Protein 9J1O (pdb70)

Secondary structure (DSSP, 8-state):
-PPP---HHHHHHHHHHHT-STTTEEEEEGGGTEEEE-TTTHHHHHHHHHHHHT-SS---HHHHHHHHHTHHHH-SEEE-SSTTEEEE-GGGS--

Foldseek 3Di:
DDDDADDLLRLVVVCAVVVHPVVAKYAPPVQQQKMFGDPVCPQVVQQVVCVSRVHPDGGGVVVVVVSVPVCVVVQQKDADPDHRMIGGDCVVDDD

Structure (mmCIF, N/CA/C/O backbone):
data_9J1O
#
_entry.id   9J1O
#
_cell.length_a   33.200
_cell.length_b   54.870
_cell.length_c   100.790
_cell.angle_alpha   90.00
_cell.angle_beta   90.00
_cell.angle_gamma   90.00
#
_symmetry.space_group_name_H-M   'P 21 21 21'
#
loop_
_entity.id
_entity.type
_entity.pdbx_description
1 polymer "DNA (5'-D(*(3D1)P*TP*GP*AP*AP*AP*AP*GP*GP*GP*AP*AP*TP*TP*GP*G)-3')"
2 polymer "DNA (5'-D(*(THM)P*CP*CP*AP*AP*TP*TP*CP*CP*CP*TP*TP*TP*TP*CP*A)-3')"
3 polymer 'Transcription factor Spi-B'
4 non-polymer (2R,3S,5R)-5-(6-amino-9H-purin-9-yl)-tetrahydro-2-(hydroxymethyl)furan-3-ol
5 non-polymer THYMIDINE
6 non-polymer 'TETRAETHYLENE GLYCOL'
7 water water
#
loop_
_atom_site.group_PDB
_atom_site.id
_atom_site.type_symbol
_atom_site.label_atom_id
_atom_site.label_alt_id
_atom_site.label_comp_id
_atom_site.label_asym_id
_atom_site.label_entity_id
_atom_site.label_seq_id
_atom_site.pdbx_PDB_ins_code
_atom_site.Cartn_x
_atom_site.Cartn_y
_atom_site.Cartn_z
_atom_site.occupancy
_atom_site.B_iso_or_equiv
_atom_site.auth_seq_id
_atom_site.auth_comp_id
_atom_site.auth_asym_id
_atom_site.auth_atom_id
_atom_site.pdbx_PDB_model_num
ATOM 616 N N . GLY C 3 8 ? 6.625 1.086 -15.164 1.00 60.92 169 GLY C N 1
ATOM 617 C CA . GLY C 3 8 ? 7.309 0.312 -14.140 1.00 61.99 169 GLY C CA 1
ATOM 618 C C . GLY C 3 8 ? 6.726 0.447 -12.741 1.00 57.10 169 GLY C C 1
ATOM 619 O O . GLY C 3 8 ? 7.173 1.281 -11.956 1.00 47.88 169 GLY C O 1
ATOM 620 N N . ALA C 3 9 ? 5.722 -0.371 -12.428 1.00 49.86 170 ALA C N 1
ATOM 621 C CA . ALA C 3 9 ? 5.041 -0.310 -11.147 1.00 44.52 170 ALA C CA 1
ATOM 622 C C . ALA C 3 9 ? 5.656 -1.320 -10.185 1.00 59.54 170 ALA C C 1
ATOM 623 O O . ALA C 3 9 ? 5.759 -2.509 -10.514 1.00 53.87 170 ALA C O 1
ATOM 625 N N . ARG C 3 10 ? 6.056 -0.840 -8.999 1.00 55.08 171 ARG C N 1
ATOM 626 C CA . ARG C 3 10 ? 6.693 -1.684 -7.991 1.00 50.81 171 ARG C CA 1
ATOM 627 C C . ARG C 3 10 ? 5.668 -2.510 -7.231 1.00 40.43 171 ARG C C 1
ATOM 628 O O . ARG C 3 10 ? 4.597 -2.016 -6.859 1.00 42.94 171 ARG C O 1
ATOM 636 N N . LYS C 3 11 ? 6.026 -3.756 -6.945 1.00 37.39 172 LYS C N 1
ATOM 637 C CA . LYS C 3 11 ? 5.163 -4.634 -6.162 1.00 42.95 172 LYS C CA 1
ATOM 638 C C . LYS C 3 11 ? 5.403 -4.435 -4.669 1.00 52.13 172 LYS C C 1
ATOM 639 O O . LYS C 3 11 ? 6.529 -4.176 -4.235 1.00 42.47 172 LYS C O 1
ATOM 645 N N . LYS C 3 12 ? 4.329 -4.544 -3.892 1.00 41.51 173 LYS C N 1
ATOM 646 C CA . LYS C 3 12 ? 4.389 -4.481 -2.445 1.00 40.70 173 LYS C CA 1
ATOM 647 C C . LYS C 3 12 ? 3.613 -5.665 -1.893 1.00 51.41 173 LYS C C 1
ATOM 648 O O . LYS C 3 12 ? 2.743 -6.234 -2.566 1.00 42.07 173 LYS C O 1
ATOM 654 N N . LEU C 3 13 ? 3.953 -6.042 -0.662 1.00 39.11 174 LEU C N 1
ATOM 655 C CA . LEU C 3 13 ? 3.301 -7.182 -0.035 1.00 38.02 174 LEU C CA 1
ATOM 656 C C . LEU C 3 13 ? 1.866 -6.860 0.363 1.00 39.60 174 LEU C C 1
ATOM 657 O O . LEU C 3 13 ? 1.519 -5.723 0.703 1.00 38.19 174 LEU C O 1
ATOM 662 N N . ARG C 3 14 ? 1.032 -7.885 0.310 1.00 30.50 175 ARG C N 1
ATOM 663 C CA . ARG C 3 14 ? -0.311 -7.796 0.835 1.00 38.09 175 ARG C CA 1
ATOM 664 C C . ARG C 3 14 ? -0.260 -8.184 2.305 1.00 42.23 175 ARG C C 1
ATOM 665 O O . ARG C 3 14 ? 0.689 -8.824 2.765 1.00 32.06 175 ARG C O 1
ATOM 673 N N . LEU C 3 15 ? -1.276 -7.766 3.059 1.00 42.80 176 LEU C N 1
ATOM 674 C CA . LEU C 3 15 ? -1.230 -8.010 4.495 1.00 38.00 176 LEU C CA 1
ATOM 675 C C . LEU C 3 15 ? -1.162 -9.503 4.792 1.00 39.39 176 LEU C C 1
ATOM 676 O O . LEU C 3 15 ? -0.299 -9.952 5.555 1.00 41.72 176 LEU C O 1
ATOM 681 N N . TYR C 3 16 ? -1.999 -10.303 4.126 1.00 35.49 177 TYR C N 1
ATOM 682 C CA . TYR C 3 16 ? -2.017 -11.734 4.423 1.00 35.84 177 TYR C CA 1
ATOM 683 C C . TYR C 3 16 ? -0.674 -12.393 4.129 1.00 37.03 177 TYR C C 1
ATOM 684 O O . TYR C 3 16 ? -0.312 -13.374 4.792 1.00 32.32 177 TYR C O 1
ATOM 693 N N . GLN C 3 17 ? 0.062 -11.891 3.127 1.00 32.15 178 GLN C N 1
ATOM 694 C CA . GLN C 3 17 ? 1.386 -12.426 2.807 1.00 34.87 178 GLN C CA 1
ATOM 695 C C . GLN C 3 17 ? 2.395 -12.055 3.879 1.00 38.65 178 GLN C C 1
ATOM 696 O O . GLN C 3 17 ? 3.191 -12.894 4.323 1.00 37.26 178 GLN C O 1
ATOM 702 N N . PHE C 3 18 ? 2.397 -10.784 4.275 1.00 36.87 179 PHE C N 1
ATOM 703 C CA . PHE C 3 18 ? 3.256 -10.330 5.357 1.00 34.87 179 PHE C CA 1
ATOM 704 C C . PHE C 3 18 ? 3.098 -11.204 6.590 1.00 33.81 179 PHE C C 1
ATOM 705 O O . PHE C 3 18 ? 4.077 -11.740 7.114 1.00 34.63 179 PHE C O 1
ATOM 713 N N . LEU C 3 19 ? 1.857 -11.394 7.033 1.00 41.92 180 LEU C N 1
ATOM 714 C CA . LEU C 3 19 ? 1.591 -12.197 8.220 1.00 41.75 180 LEU C CA 1
ATOM 715 C C . LEU C 3 19 ? 1.981 -13.652 8.006 1.00 40.55 180 LEU C C 1
ATOM 716 O O . LEU C 3 19 ? 2.592 -14.273 8.882 1.00 40.26 180 LEU C O 1
ATOM 721 N N . LEU C 3 20 ? 1.613 -14.222 6.858 1.00 37.14 181 LEU C N 1
ATOM 722 C CA . LEU C 3 20 ? 1.916 -15.627 6.615 1.00 38.09 181 LEU C CA 1
ATOM 723 C C . LEU C 3 20 ? 3.415 -15.855 6.590 1.00 40.99 181 LEU C C 1
ATOM 724 O O . LEU C 3 20 ? 3.905 -16.886 7.071 1.00 41.07 181 LEU C O 1
ATOM 729 N N . GLY C 3 21 ? 4.165 -14.891 6.056 1.00 37.75 182 GLY C N 1
ATOM 730 C CA . GLY C 3 21 ? 5.611 -15.021 6.051 1.00 36.84 182 GLY C CA 1
ATOM 731 C C . GLY C 3 21 ? 6.202 -14.964 7.446 1.00 45.29 182 GLY C C 1
ATOM 732 O O . GLY C 3 21 ? 7.104 -15.738 7.776 1.00 41.84 182 GLY C O 1
ATOM 733 N N . LEU C 3 22 ? 5.719 -14.031 8.276 1.00 46.21 183 LEU C N 1
ATOM 734 C CA . LEU C 3 22 ? 6.121 -13.981 9.680 1.00 40.86 183 LEU C CA 1
ATOM 735 C C . LEU C 3 22 ? 5.922 -15.325 10.362 1.00 40.89 183 LEU C C 1
ATOM 736 O O . LEU C 3 22 ? 6.809 -15.829 11.058 1.00 46.07 183 LEU C O 1
ATOM 741 N N . LEU C 3 23 ? 4.745 -15.912 10.184 1.00 39.14 184 LEU C N 1
ATOM 742 C CA . LEU C 3 23 ? 4.426 -17.152 10.878 1.00 48.09 184 LEU C CA 1
ATOM 743 C C . LEU C 3 23 ? 5.289 -18.298 10.381 1.00 40.25 184 LEU C C 1
ATOM 744 O O . LEU C 3 23 ? 5.844 -19.066 11.175 1.00 43.19 184 LEU C O 1
ATOM 749 N N . LEU C 3 24 ? 5.429 -18.413 9.063 1.00 40.54 185 LEU C N 1
ATOM 750 C CA . LEU C 3 24 ? 6.159 -19.538 8.499 1.00 43.27 185 LEU C CA 1
ATOM 751 C C . LEU C 3 24 ? 7.621 -19.512 8.907 1.00 43.45 185 LEU C C 1
ATOM 752 O O . LEU C 3 24 ? 8.230 -20.570 9.112 1.00 45.02 185 LEU C O 1
ATOM 757 N N . ARG C 3 25 ? 8.209 -18.321 9.020 1.00 37.56 186 ARG C N 1
ATOM 758 C CA . ARG C 3 25 ? 9.618 -18.218 9.380 1.00 48.14 186 ARG C CA 1
ATOM 759 C C . ARG C 3 25 ? 9.874 -18.155 10.874 1.00 47.20 186 ARG C C 1
ATOM 760 O O . ARG C 3 25 ? 11.036 -18.149 11.273 1.00 47.21 186 ARG C O 1
ATOM 768 N N . GLY C 3 26 ? 8.839 -18.098 11.705 1.00 48.21 187 GLY C N 1
ATOM 769 C CA . GLY C 3 26 ? 9.068 -17.922 13.123 1.00 45.92 187 GLY C CA 1
ATOM 770 C C . GLY C 3 26 ? 9.651 -16.573 13.487 1.00 53.13 187 GLY C C 1
ATOM 771 O O . GLY C 3 26 ? 10.422 -16.474 14.448 1.00 48.57 187 GLY C O 1
ATOM 772 N N . ASP C 3 27 ? 9.314 -15.529 12.736 1.00 43.84 188 ASP C N 1
ATOM 773 C CA . ASP C 3 27 ? 9.702 -14.170 13.086 1.00 46.44 188 ASP C CA 1
ATOM 774 C C . ASP C 3 27 ? 8.615 -13.498 13.915 1.00 55.71 188 ASP C C 1
ATOM 775 O O . ASP C 3 27 ? 7.422 -13.792 13.774 1.00 46.80 188 ASP C O 1
ATOM 780 N N . MET C 3 28 ? 9.047 -12.592 14.791 1.00 51.27 189 MET C N 1
ATOM 781 C CA . MET C 3 28 ? 8.150 -11.873 15.688 1.00 49.79 189 MET C CA 1
ATOM 782 C C . MET C 3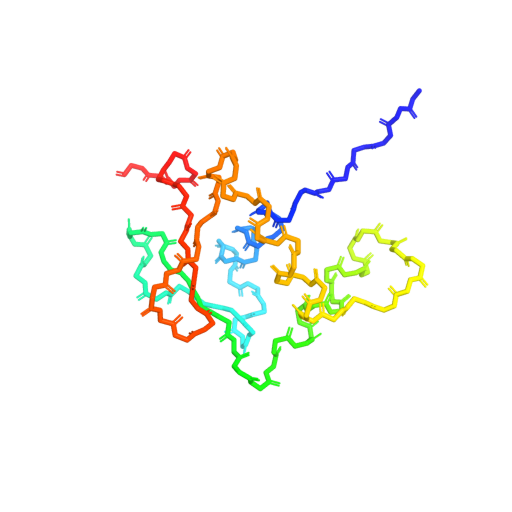 28 ? 7.207 -12.850 16.383 1.00 52.05 189 MET C C 1
ATOM 783 O O . MET C 3 28 ? 5.992 -12.650 16.442 1.00 49.54 189 MET C O 1
ATOM 788 N N . ARG C 3 29 ? 7.790 -13.938 16.898 1.00 54.84 190 ARG C N 1
ATOM 789 C CA . ARG C 3 29 ? 7.021 -14.977 17.574 1.00 57.02 190 ARG C CA 1
ATOM 790 C C . ARG C 3 29 ? 6.471 -14.506 18.915 1.00 50.85 190 ARG C C 1
ATOM 791 O O . ARG C 3 29 ? 5.630 -15.193 19.504 1.00 47.03 190 ARG C O 1
ATOM 799 N N . GLU C 3 30 ? 6.924 -13.358 19.403 1.00 43.83 191 GLU C N 1
ATOM 800 C CA . GLU C 3 30 ? 6.327 -12.754 20.582 1.00 57.63 191 GLU C CA 1
ATOM 801 C C . GLU C 3 30 ? 5.090 -11.928 20.244 1.00 50.81 191 GLU C C 1
ATOM 802 O O . GLU C 3 30 ? 4.359 -11.528 21.155 1.00 56.81 191 GLU C O 1
ATOM 808 N N . CYS C 3 31 ? 4.832 -11.673 18.959 1.00 51.93 192 CYS C N 1
ATOM 809 C CA . CYS C 3 31 ? 3.717 -10.834 18.534 1.00 47.79 192 CYS C CA 1
ATOM 810 C C . CYS C 3 31 ? 2.613 -11.599 17.829 1.00 44.59 192 CYS C C 1
ATOM 811 O O . CYS C 3 31 ? 1.464 -11.147 17.841 1.00 43.15 192 CYS C O 1
ATOM 814 N N . VAL C 3 32 ? 2.922 -12.742 17.229 1.00 39.01 193 VAL C N 1
ATOM 815 C CA . VAL C 3 32 ? 1.915 -13.557 16.573 1.00 38.49 193 VAL C CA 1
ATOM 816 C C . VAL C 3 32 ? 2.445 -14.978 16.567 1.00 38.19 193 VAL C C 1
ATOM 817 O O . VAL C 3 32 ? 3.656 -15.206 16.535 1.00 45.35 193 VAL C O 1
ATOM 821 N N . TRP C 3 33 ? 1.531 -15.936 16.641 1.00 38.22 194 TRP C N 1
ATOM 822 C CA . TRP C 3 33 ? 1.906 -17.338 16.692 1.00 38.92 194 TRP C CA 1
ATOM 823 C C . TRP C 3 33 ? 0.756 -18.175 16.160 1.00 37.63 194 TRP C C 1
ATOM 824 O O . TRP C 3 33 ? -0.401 -17.748 16.161 1.00 40.76 194 TRP C O 1
ATOM 835 N N . TRP C 3 34 ? 1.092 -19.377 15.701 1.00 39.70 195 TRP C N 1
ATOM 836 C CA . TRP C 3 34 ? 0.069 -20.352 15.358 1.00 37.19 195 TRP C CA 1
ATOM 837 C C . TRP C 3 34 ? -0.659 -20.809 16.626 1.00 49.41 195 TRP C C 1
ATOM 838 O O . TRP C 3 34 ? -0.031 -21.058 17.663 1.00 39.77 195 TRP C O 1
ATOM 849 N N . VAL C 3 35 ? -1.987 -20.867 16.554 1.00 38.21 196 VAL C N 1
ATOM 850 C CA . VAL C 3 35 ? -2.793 -21.499 17.594 1.00 39.51 196 VAL C CA 1
ATOM 851 C C . VAL C 3 35 ? -3.104 -22.949 17.251 1.00 42.94 196 VAL C C 1
ATOM 852 O O . VAL C 3 35 ? -2.991 -23.837 18.099 1.00 51.96 196 VAL C O 1
ATOM 856 N N . GLU C 3 36 ? -3.536 -23.202 16.016 1.00 42.67 197 GLU C N 1
ATOM 857 C CA . GLU C 3 36 ? -3.707 -24.555 15.489 1.00 38.48 197 GLU C CA 1
ATOM 858 C C . GLU C 3 36 ? -3.139 -24.505 14.082 1.00 48.33 197 GLU C C 1
ATOM 859 O O . GLU C 3 36 ? -3.858 -24.196 13.119 1.00 36.80 197 GLU C O 1
ATOM 865 N N . PRO C 3 37 ? -1.851 -24.821 13.918 1.00 47.16 198 PRO C N 1
ATOM 866 C CA . PRO C 3 37 ? -1.206 -24.585 12.613 1.00 40.84 198 PRO C CA 1
ATOM 867 C C . PRO C 3 37 ? -1.810 -25.397 11.488 1.00 40.09 198 PRO C C 1
ATOM 868 O O . PRO C 3 37 ? -2.021 -24.866 10.391 1.00 42.99 198 PRO C O 1
ATOM 872 N N . GLY C 3 38 ? -2.108 -26.673 11.737 1.00 45.21 199 GLY C N 1
ATOM 873 C CA . GLY C 3 38 ? -2.741 -27.494 10.720 1.00 39.96 199 GLY C CA 1
ATOM 874 C C . GLY C 3 38 ? -4.046 -26.914 10.216 1.00 50.44 199 GLY C C 1
ATOM 875 O O . GLY C 3 38 ? -4.411 -27.111 9.051 1.00 40.07 199 GLY C O 1
ATOM 876 N N . ALA C 3 39 ? -4.762 -26.187 11.071 1.00 51.04 200 ALA C N 1
ATOM 877 C CA . ALA C 3 39 ? -6.007 -25.543 10.676 1.00 46.36 200 ALA C CA 1
ATOM 878 C C . ALA C 3 39 ? -5.800 -24.125 10.154 1.00 43.35 200 ALA C C 1
ATOM 879 O O . ALA C 3 39 ? -6.764 -23.500 9.697 1.00 44.81 200 ALA C O 1
ATOM 881 N N . GLY C 3 40 ? -4.578 -23.606 10.206 1.00 35.55 201 GLY C N 1
ATOM 882 C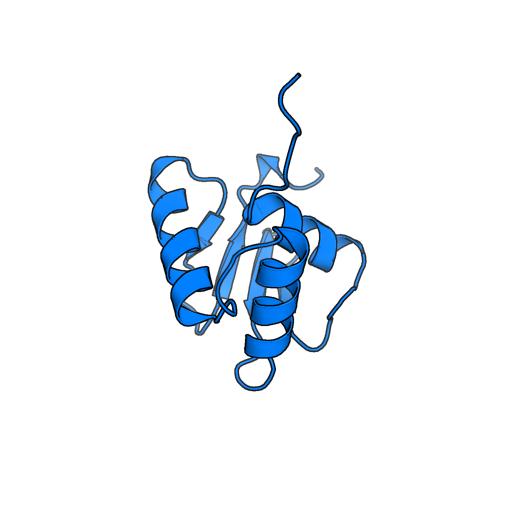 CA . GLY C 3 40 ? -4.327 -22.253 9.753 1.00 35.24 201 GLY C CA 1
ATOM 883 C C . GLY C 3 40 ? -4.710 -21.162 10.724 1.00 38.89 201 GLY C C 1
ATOM 884 O O . GLY C 3 40 ? -4.807 -20.003 10.319 1.00 41.13 201 GLY C O 1
ATOM 885 N N . VAL C 3 41 ? -4.909 -21.485 11.998 1.00 34.36 202 VAL C N 1
ATOM 886 C CA . VAL C 3 41 ? -5.436 -20.545 12.980 1.00 37.74 202 VAL C CA 1
ATOM 887 C C . VAL C 3 41 ? -4.283 -19.909 13.741 1.00 35.88 202 VAL C C 1
ATOM 888 O O . VAL C 3 41 ? -3.442 -20.615 14.311 1.00 37.96 202 VAL C O 1
ATOM 892 N N . PHE C 3 42 ? -4.241 -18.580 13.758 1.00 34.87 203 PHE C N 1
ATOM 893 C CA . PHE C 3 42 ? -3.181 -17.855 14.439 1.00 35.30 203 PHE C CA 1
ATOM 894 C C . PHE C 3 42 ? -3.773 -16.746 15.303 1.00 35.89 203 PHE C C 1
ATOM 895 O O . PHE C 3 42 ? -4.952 -16.408 15.191 1.00 38.32 203 PHE C O 1
ATOM 903 N N . GLN C 3 43 ? -2.934 -16.160 16.156 1.00 38.13 204 GLN C N 1
ATOM 904 C CA . GLN C 3 43 ? -3.397 -15.186 17.137 1.00 45.67 204 GLN C CA 1
ATOM 905 C C . GLN C 3 43 ? -2.302 -14.177 17.436 1.00 39.9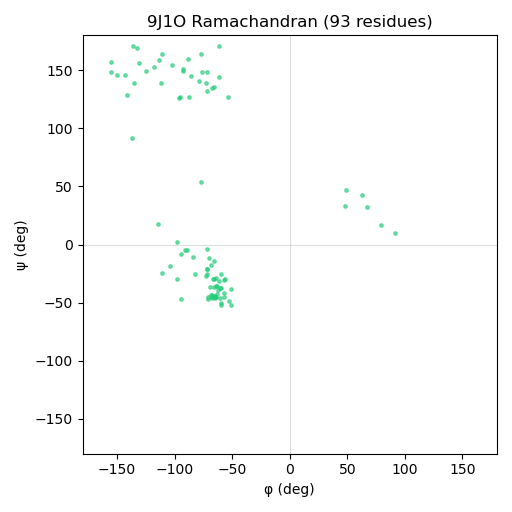6 204 GLN C C 1
ATOM 906 O O . GLN C 3 43 ? -1.115 -14.516 17.480 1.00 38.09 204 GLN C O 1
ATOM 912 N N . PHE C 3 44 ? -2.726 -12.942 17.696 1.00 38.04 205 PHE C N 1
ATOM 913 C CA . PHE C 3 44 ? -1.822 -11.856 18.031 1.00 38.50 205 PHE C CA 1
ATOM 914 C C . PHE C 3 44 ? -1.641 -11.740 19.540 1.00 43.45 205 PHE C C 1
ATOM 915 O O . PHE C 3 44 ? -2.540 -12.059 20.326 1.00 48.09 205 PHE C O 1
ATOM 923 N N . SER C 3 45 ? -0.468 -11.249 19.930 1.00 41.61 206 SER C N 1
ATOM 924 C CA . SER C 3 45 ? -0.181 -10.977 21.329 1.00 43.24 206 SER C CA 1
ATOM 925 C C . SER C 3 45 ? -0.975 -9.759 21.769 1.00 46.93 206 SER C C 1
ATOM 926 O O . SER C 3 45 ? -0.999 -8.740 21.072 1.00 46.65 206 SER C O 1
ATOM 929 N N . SER C 3 46 ? -1.642 -9.863 22.920 1.00 45.11 207 SER C N 1
ATOM 930 C CA . SER C 3 46 ? -2.375 -8.705 23.408 1.00 45.87 207 SER C CA 1
ATOM 931 C C . SER C 3 46 ? -1.441 -7.570 23.801 1.00 49.76 207 SER C C 1
ATOM 932 O O . SER C 3 46 ? -1.806 -6.399 23.653 1.00 57.32 207 SER C O 1
ATOM 935 N N . LYS C 3 47 ? -0.222 -7.876 24.242 1.00 51.36 208 LYS C N 1
ATOM 936 C CA . LYS C 3 47 ? 0.644 -6.815 24.735 1.00 58.73 208 LYS C CA 1
ATOM 937 C C . LYS C 3 47 ? 1.635 -6.328 23.691 1.00 51.11 208 LYS C C 1
ATOM 938 O O . LYS C 3 47 ? 1.985 -5.144 23.697 1.00 63.28 208 LYS C O 1
ATOM 944 N N . HIS C 3 48 ? 2.053 -7.187 22.763 1.00 46.24 209 HIS C N 1
ATOM 945 C CA . HIS C 3 48 ? 3.136 -6.852 21.848 1.00 50.87 209 HIS C CA 1
ATOM 946 C C . HIS C 3 48 ? 2.688 -6.746 20.397 1.00 50.07 209 HIS C C 1
ATOM 947 O O . HIS C 3 48 ? 3.535 -6.758 19.501 1.00 50.76 209 HIS C O 1
ATOM 954 N N . LYS C 3 49 ? 1.383 -6.605 20.144 1.00 46.97 210 LYS C N 1
ATOM 955 C CA . LYS C 3 49 ? 0.908 -6.596 18.763 1.00 45.51 210 LYS C CA 1
ATOM 956 C C . LYS C 3 49 ? 1.261 -5.299 18.044 1.00 50.06 210 LYS C C 1
ATOM 957 O O . LYS C 3 49 ? 1.411 -5.299 16.816 1.00 49.47 210 LYS C O 1
ATOM 963 N N . GLU C 3 50 ? 1.415 -4.190 18.771 1.00 44.06 211 GLU C N 1
ATOM 964 C CA . GLU C 3 50 ? 1.671 -2.935 18.077 1.00 41.05 211 GLU C CA 1
ATOM 965 C C . GLU C 3 50 ? 3.075 -2.907 17.498 1.00 50.81 211 GLU C C 1
ATOM 966 O O . GLU C 3 50 ? 3.331 -2.137 16.572 1.00 49.36 211 GLU C O 1
ATOM 972 N N . LEU C 3 51 ? 3.983 -3.740 18.016 1.00 46.81 212 LEU C N 1
ATOM 973 C CA . LEU C 3 51 ? 5.319 -3.826 17.437 1.00 50.89 212 LEU C CA 1
ATOM 974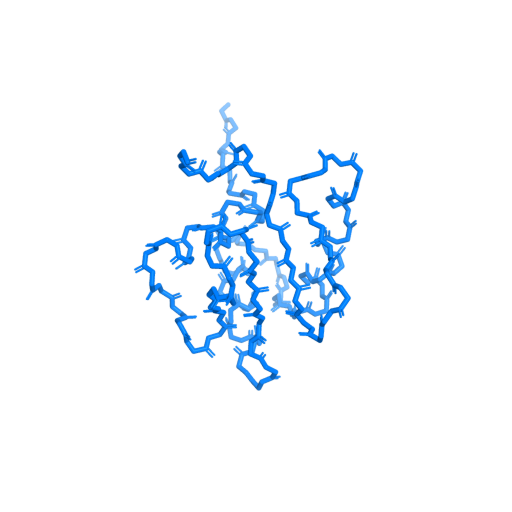 C C . LEU C 3 51 ? 5.255 -4.440 16.047 1.00 49.56 212 LEU C C 1
ATOM 975 O O . LEU C 3 51 ? 5.863 -3.929 15.101 1.00 58.42 212 LEU C O 1
ATOM 980 N N . LEU C 3 52 ? 4.504 -5.534 15.904 1.00 46.53 213 LEU C N 1
ATOM 981 C CA . LEU C 3 52 ? 4.261 -6.090 14.580 1.00 44.93 213 LEU C CA 1
ATOM 982 C C . LEU C 3 52 ? 3.540 -5.081 13.696 1.00 47.11 213 LEU C C 1
ATOM 983 O O . LEU C 3 52 ? 3.788 -5.014 12.487 1.00 40.52 213 LEU C O 1
ATOM 988 N N . ALA C 3 53 ? 2.613 -4.315 14.277 1.00 50.10 214 ALA C N 1
ATOM 989 C CA . ALA C 3 53 ? 1.892 -3.311 13.502 1.00 46.48 214 ALA C CA 1
ATOM 990 C C . ALA C 3 53 ? 2.868 -2.301 12.913 1.00 45.21 214 ALA C C 1
ATOM 991 O O . ALA C 3 53 ? 2.861 -2.045 11.701 1.00 47.77 214 ALA C O 1
ATOM 993 N N . ARG C 3 54 ? 3.757 -1.756 13.752 1.00 40.33 215 ARG C N 1
ATOM 994 C CA . ARG C 3 54 ? 4.725 -0.779 13.264 1.00 53.64 215 ARG C CA 1
ATOM 995 C C . ARG C 3 54 ? 5.637 -1.403 12.213 1.00 52.52 215 ARG C C 1
ATOM 996 O O . ARG C 3 54 ? 5.959 -0.764 11.201 1.00 40.48 215 ARG C O 1
ATOM 1004 N N . ARG C 3 55 ? 6.037 -2.663 12.425 1.00 45.75 216 ARG C N 1
ATOM 1005 C CA . ARG C 3 55 ? 6.855 -3.369 11.438 1.00 49.49 216 ARG C CA 1
ATOM 1006 C C . ARG C 3 55 ? 6.127 -3.468 10.090 1.00 54.97 216 ARG C C 1
ATOM 1007 O O . ARG C 3 55 ? 6.756 -3.380 9.025 1.00 51.99 216 ARG C O 1
ATOM 1015 N N . TRP C 3 56 ? 4.803 -3.667 10.118 1.00 45.76 217 TRP C N 1
ATOM 1016 C CA . TRP C 3 56 ? 4.003 -3.689 8.888 1.00 48.92 217 TRP C CA 1
ATOM 1017 C C . TRP C 3 56 ? 4.006 -2.324 8.211 1.00 47.53 217 TRP C C 1
ATOM 1018 O O . TRP C 3 56 ? 4.138 -2.231 6.983 1.00 42.59 217 TRP C O 1
ATOM 1029 N N . GLY C 3 57 ? 3.792 -1.255 8.987 1.00 42.67 218 GLY C N 1
ATOM 1030 C CA . GLY C 3 57 ? 3.845 0.079 8.411 1.00 45.28 218 GLY C CA 1
ATOM 1031 C C . GLY C 3 57 ? 5.17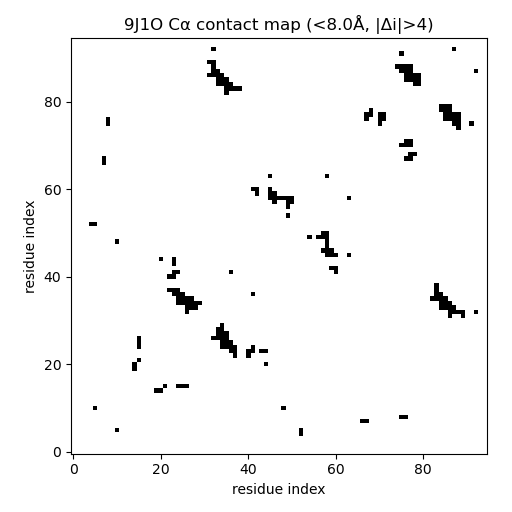5 0.349 7.737 1.00 54.76 218 GLY C C 1
ATOM 1032 O O . GLY C 3 57 ? 5.222 0.851 6.608 1.00 50.80 218 GLY C O 1
ATOM 1033 N N . GLN C 3 58 ? 6.276 -0.021 8.402 1.00 48.98 219 GLN C N 1
ATOM 1034 C CA . GLN C 3 58 ? 7.597 0.213 7.831 1.00 47.54 219 GLN C CA 1
ATOM 1035 C C . GLN C 3 58 ? 7.764 -0.596 6.557 1.00 44.28 219 GLN C C 1
ATOM 1036 O O . GLN C 3 58 ? 8.240 -0.079 5.544 1.00 44.12 219 GLN C O 1
ATOM 1042 N N . GLN C 3 59 ? 7.354 -1.869 6.598 1.00 45.26 220 GLN C N 1
ATOM 1043 C CA . GLN C 3 59 ? 7.435 -2.767 5.451 1.00 39.27 220 GLN C CA 1
ATOM 1044 C C . GLN C 3 59 ? 6.819 -2.148 4.199 1.00 49.61 220 GLN C C 1
ATOM 1045 O O . GLN C 3 59 ? 7.341 -2.320 3.089 1.00 44.11 220 GLN C O 1
ATOM 1051 N N . LYS C 3 60 ? 5.709 -1.420 4.358 1.00 40.36 221 LYS C N 1
ATOM 1052 C CA . LYS C 3 60 ? 4.987 -0.830 3.237 1.00 49.24 221 LYS C CA 1
ATOM 1053 C C . LYS C 3 60 ? 5.401 0.614 2.977 1.00 46.55 221 LYS C C 1
ATOM 1054 O O . LYS C 3 60 ? 4.977 1.200 1.975 1.00 50.74 221 LYS C O 1
ATOM 1060 N N . GLY C 3 61 ? 6.209 1.196 3.855 1.00 50.53 222 GLY C N 1
A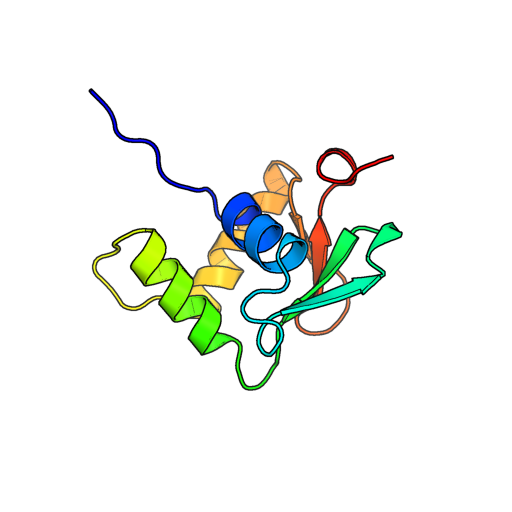TOM 1061 C CA . GLY C 3 61 ? 6.664 2.565 3.688 1.00 42.78 222 GLY C CA 1
ATOM 1062 C C . GLY C 3 61 ? 5.550 3.588 3.720 1.00 54.59 222 GLY C C 1
ATOM 1063 O O . GLY C 3 61 ? 5.574 4.544 2.936 1.00 50.25 222 GLY C O 1
ATOM 1064 N N . ASN C 3 62 ? 4.593 3.433 4.639 1.00 50.88 223 ASN C N 1
ATOM 1065 C CA . ASN C 3 62 ? 3.460 4.344 4.740 1.00 53.75 223 ASN C CA 1
ATOM 1066 C C . ASN C 3 62 ? 3.885 5.643 5.410 1.00 51.89 223 ASN C C 1
ATOM 1067 O O . ASN C 3 62 ? 4.931 5.723 6.057 1.00 62.73 223 ASN C O 1
ATOM 1072 N N . ARG C 3 63 ? 3.047 6.672 5.266 1.00 58.55 224 ARG C N 1
ATOM 1073 C CA . ARG C 3 63 ? 3.447 7.981 5.769 1.00 62.28 224 ARG C CA 1
ATOM 1074 C C . ARG C 3 63 ? 3.192 8.112 7.262 1.00 58.45 224 ARG C C 1
ATOM 1075 O O . ARG C 3 63 ? 3.858 8.910 7.930 1.00 64.13 224 ARG C O 1
ATOM 1083 N N . LYS C 3 64 ? 2.247 7.349 7.797 1.00 58.79 225 LYS C N 1
ATOM 1084 C CA . LYS C 3 64 ? 1.881 7.414 9.200 1.00 53.88 225 LYS C CA 1
ATOM 1085 C C . LYS C 3 64 ? 2.265 6.107 9.884 1.00 54.77 225 LYS C C 1
ATOM 1086 O O . LYS C 3 64 ? 2.447 5.070 9.240 1.00 52.96 225 LYS C O 1
ATOM 1092 N N . ARG C 3 65 ? 2.408 6.169 11.202 1.00 58.14 226 ARG C N 1
ATOM 1093 C CA . ARG C 3 65 ? 2.749 4.980 11.969 1.00 59.07 226 ARG C CA 1
ATOM 1094 C C . ARG C 3 65 ? 1.598 3.982 11.896 1.00 53.47 226 ARG C C 1
ATOM 1095 O O . ARG C 3 65 ? 0.431 4.359 12.015 1.00 54.08 226 ARG C O 1
ATOM 1103 N N . MET C 3 66 ? 1.916 2.709 11.677 1.00 52.60 227 MET C N 1
ATOM 1104 C CA . MET C 3 66 ? 0.881 1.686 11.591 1.00 51.14 227 MET C CA 1
ATOM 1105 C C . MET C 3 66 ? 0.557 1.129 12.974 1.00 49.34 227 MET C C 1
ATOM 1106 O O . MET C 3 66 ? 1.453 0.689 13.697 1.00 45.20 227 MET C O 1
ATOM 1111 N N . THR C 3 67 ? -0.722 1.142 13.327 1.00 48.29 228 THR C N 1
ATOM 1112 C CA . THR C 3 67 ? -1.218 0.615 14.588 1.00 46.20 228 THR C CA 1
ATOM 1113 C C . THR C 3 67 ? -2.045 -0.634 14.325 1.00 42.85 228 THR C C 1
ATOM 1114 O O . THR C 3 67 ? -2.464 -0.885 13.192 1.00 39.10 228 THR C O 1
ATOM 1118 N N . TYR C 3 68 ? -2.291 -1.418 15.383 1.00 42.40 229 TYR C N 1
ATOM 1119 C CA . TYR C 3 68 ? -3.007 -2.673 15.174 1.00 36.84 229 TYR C CA 1
ATOM 1120 C C . TYR C 3 68 ? -4.467 -2.400 14.864 1.00 39.57 229 TYR C C 1
ATOM 1121 O O . TYR C 3 68 ? -5.127 -3.218 14.205 1.00 43.47 229 TYR C O 1
ATOM 1130 N N . GLN C 3 69 ? -4.988 -1.259 15.323 1.00 43.69 230 GLN C N 1
ATOM 1131 C CA . GLN C 3 69 ? -6.361 -0.904 14.992 1.00 42.36 230 GLN C CA 1
ATOM 1132 C C . GLN C 3 69 ? -6.485 -0.800 13.479 1.00 41.04 230 GLN C C 1
ATOM 1133 O O . GLN C 3 69 ? -7.342 -1.439 12.868 1.00 39.38 230 GLN C O 1
ATOM 1139 N N . LYS C 3 70 ? -5.604 -0.012 12.858 1.00 43.68 231 LYS C N 1
ATOM 1140 C CA . LYS C 3 70 ? -5.627 0.147 11.409 1.00 43.80 231 LYS C CA 1
ATOM 1141 C C . LYS C 3 70 ? -5.275 -1.167 10.725 1.00 35.61 231 LYS C C 1
ATOM 1142 O O . LYS C 3 70 ? -5.776 -1.448 9.635 1.00 37.17 231 LYS C O 1
ATOM 1148 N N . LEU C 3 71 ? -4.455 -2.005 11.368 1.00 37.77 232 LEU C N 1
ATOM 1149 C CA . LEU C 3 71 ? -4.128 -3.301 10.779 1.00 37.87 232 LEU C CA 1
ATOM 1150 C C . LEU C 3 71 ? -5.334 -4.231 10.815 1.00 38.44 232 LEU C C 1
ATOM 1151 O O . LEU C 3 71 ? -5.645 -4.897 9.819 1.00 43.53 232 LEU C O 1
ATOM 1156 N N . ALA C 3 72 ? -6.029 -4.288 11.957 1.00 44.37 233 ALA C N 1
ATOM 1157 C CA . ALA C 3 72 ? -7.219 -5.123 12.049 1.00 39.12 233 ALA C CA 1
ATOM 1158 C C . ALA C 3 72 ? -8.309 -4.591 11.144 1.00 40.07 233 ALA C C 1
ATOM 1159 O O . ALA C 3 72 ? -9.071 -5.367 10.569 1.00 34.34 233 ALA C O 1
ATOM 1161 N N . ARG C 3 73 ? -8.405 -3.264 11.033 1.00 38.35 234 ARG C N 1
ATOM 1162 C CA . ARG C 3 73 ? -9.346 -2.673 10.097 1.00 40.80 234 ARG C CA 1
ATOM 1163 C C . ARG C 3 73 ? -9.071 -3.177 8.690 1.00 33.99 234 ARG C C 1
ATOM 1164 O O . ARG C 3 73 ? -10.000 -3.541 7.963 1.00 35.36 234 ARG C O 1
ATOM 1172 N N . ALA C 3 74 ? -7.790 -3.273 8.318 1.00 33.76 235 ALA C N 1
ATOM 1173 C CA . ALA C 3 74 ? -7.441 -3.775 6.991 1.00 33.43 235 ALA C CA 1
ATOM 1174 C C . ALA C 3 74 ? -7.847 -5.236 6.849 1.00 36.31 235 ALA C C 1
ATOM 1175 O O . ALA C 3 74 ? -8.473 -5.619 5.852 1.00 40.73 235 ALA C O 1
ATOM 1177 N N . LEU C 3 75 ? -7.564 -6.050 7.877 1.00 33.69 236 LEU C N 1
ATOM 1178 C CA . LEU C 3 75 ? -7.917 -7.470 7.841 1.00 37.63 236 LEU C CA 1
ATOM 1179 C C . LEU C 3 75 ? -9.424 -7.671 7.688 1.00 44.71 236 LEU C C 1
ATOM 1180 O O . LEU C 3 75 ? -9.865 -8.706 7.169 1.00 41.30 236 LEU C O 1
ATOM 1185 N N . ARG C 3 76 ? -10.237 -6.698 8.115 1.00 34.99 237 ARG C N 1
ATOM 1186 C CA . ARG C 3 76 ? -11.676 -6.920 8.047 1.00 39.33 237 ARG C CA 1
ATOM 1187 C C . ARG C 3 76 ? -12.128 -7.070 6.604 1.00 41.84 237 ARG C C 1
ATOM 1188 O O . ARG C 3 76 ? -13.125 -7.756 6.330 1.00 45.10 237 ARG C O 1
ATOM 1196 N N . ASN C 3 77 ? -11.415 -6.436 5.669 1.00 39.67 238 ASN C N 1
ATOM 1197 C CA . ASN C 3 77 ? -11.850 -6.450 4.281 1.00 40.75 238 ASN C CA 1
ATOM 1198 C C . ASN C 3 77 ? -11.658 -7.815 3.644 1.00 37.72 238 ASN C C 1
ATOM 1199 O O . ASN C 3 77 ? -12.293 -8.103 2.626 1.00 39.50 238 ASN C O 1
ATOM 1204 N N . TYR 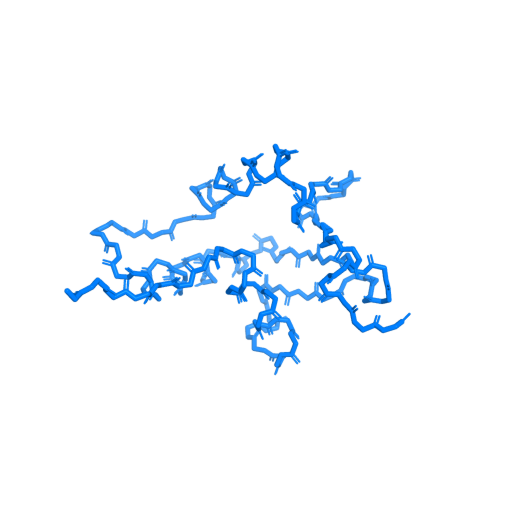C 3 78 ? -10.776 -8.649 4.196 1.00 37.22 239 TYR C N 1
ATOM 1205 C CA . TYR C 3 78 ? -10.555 -9.951 3.585 1.00 39.58 239 TYR C CA 1
ATOM 1206 C C . TYR C 3 78 ? -11.790 -10.832 3.659 1.00 40.29 239 TYR C C 1
ATOM 1207 O O . TYR C 3 78 ? -11.836 -11.850 2.969 1.00 34.77 239 TYR C O 1
ATOM 1216 N N . ALA C 3 79 ? -12.784 -10.481 4.482 1.00 39.74 240 ALA C N 1
ATOM 1217 C CA . ALA C 3 79 ? -14.017 -11.254 4.479 1.00 44.77 240 ALA C CA 1
ATOM 1218 C C . ALA C 3 79 ? -14.610 -11.304 3.086 1.00 37.96 240 ALA C C 1
ATOM 1219 O O . ALA C 3 79 ? -15.225 -12.306 2.713 1.00 41.62 240 ALA C O 1
ATOM 1221 N N . LYS C 3 80 ? -14.373 -10.260 2.281 1.00 40.90 241 LYS C N 1
ATOM 1222 C CA . LYS C 3 80 ? -14.898 -10.226 0.918 1.00 45.17 241 LYS C CA 1
ATOM 1223 C C . LYS C 3 80 ? -14.234 -11.272 0.026 1.00 41.76 241 LYS C C 1
ATOM 1224 O O . LYS C 3 80 ? -14.920 -11.963 -0.734 1.00 38.07 241 LYS C O 1
ATOM 1230 N N . THR C 3 81 ? -12.908 -11.414 0.109 1.00 35.61 242 THR C N 1
ATOM 1231 C CA . THR C 3 81 ? -12.182 -12.307 -0.785 1.00 38.57 242 THR C CA 1
ATOM 1232 C C . THR C 3 81 ? -11.748 -13.608 -0.128 1.00 44.79 242 THR C C 1
ATOM 1233 O O . THR C 3 81 ? -11.405 -14.559 -0.842 1.00 37.87 242 THR C O 1
ATOM 1237 N N . GLY C 3 82 ? -11.707 -13.658 1.202 1.00 35.72 243 GLY C N 1
ATOM 1238 C CA . GLY C 3 82 ? -11.607 -14.909 1.918 1.00 33.91 243 GLY C CA 1
ATOM 1239 C C . GLY C 3 82 ? -10.223 -15.407 2.262 1.00 30.24 243 GLY C C 1
ATOM 1240 O O . GLY C 3 82 ? -10.104 -16.545 2.728 1.00 33.15 243 GLY C O 1
ATOM 1241 N N . GLU C 3 83 ? -9.174 -14.605 2.076 1.00 35.49 244 GLU C N 1
ATOM 1242 C CA . GLU C 3 83 ? -7.833 -15.093 2.397 1.00 38.71 244 GLU C CA 1
ATOM 1243 C C . GLU C 3 83 ? -7.658 -15.264 3.903 1.00 36.21 244 GLU C C 1
ATOM 1244 O O . GLU C 3 83 ? -6.946 -16.172 4.357 1.00 33.15 244 GLU C O 1
ATOM 1250 N N . ILE C 3 84 ? -8.255 -14.365 4.681 1.00 33.55 245 ILE C N 1
ATOM 1251 C CA . ILE C 3 84 ? -8.240 -14.412 6.135 1.00 34.68 245 ILE C CA 1
ATOM 1252 C C . ILE C 3 84 ? -9.648 -14.125 6.628 1.00 40.48 245 ILE C C 1
ATOM 1253 O O . ILE C 3 84 ? -10.340 -13.259 6.081 1.00 40.50 245 ILE C O 1
ATOM 1258 N N . ARG C 3 85 ? -10.075 -14.864 7.652 1.00 31.53 246 ARG C N 1
ATOM 1259 C CA . ARG C 3 85 ? -11.300 -14.583 8.376 1.00 38.68 246 ARG C CA 1
ATOM 1260 C C . ARG C 3 85 ? -10.993 -14.441 9.862 1.00 43.63 246 ARG C C 1
ATOM 1261 O O . ARG C 3 85 ? -10.059 -15.059 10.382 1.00 36.04 246 ARG C O 1
ATOM 1269 N N . LYS C 3 86 ? -11.777 -13.611 10.536 1.00 38.01 247 LYS C N 1
ATOM 1270 C CA . LYS C 3 86 ? -11.708 -13.532 11.991 1.00 47.20 247 LYS C CA 1
ATOM 1271 C C . LYS C 3 86 ? -12.325 -14.786 12.602 1.00 37.92 247 LYS C C 1
ATOM 1272 O O . LYS C 3 86 ? -13.325 -15.304 12.102 1.00 40.31 247 LYS C O 1
ATOM 1278 N N . VAL C 3 87 ? -11.692 -15.309 13.646 1.00 40.59 248 VAL C N 1
ATOM 1279 C CA . VAL C 3 87 ? -12.224 -16.438 14.408 1.00 41.26 248 VAL C CA 1
ATOM 1280 C C . VAL C 3 87 ? -12.833 -15.920 15.711 1.00 44.06 248 VAL C C 1
ATOM 1281 O O . VAL C 3 87 ? -12.430 -14.875 16.240 1.00 39.36 248 VAL C O 1
ATOM 1285 N N . LYS C 3 88 ? -13.790 -16.677 16.257 1.00 40.27 249 LYS C N 1
ATOM 1286 C CA . LYS C 3 88 ? -14.467 -16.269 17.483 1.00 52.45 249 LYS C CA 1
ATOM 1287 C C . LYS C 3 88 ? -13.579 -16.520 18.692 1.00 52.34 249 LYS C C 1
ATOM 1288 O O . LYS C 3 88 ? -13.974 -17.215 19.633 1.00 46.91 249 LYS C O 1
ATOM 1294 N N . ARG C 3 89 ? -12.362 -15.991 18.649 1.00 53.81 250 ARG C N 1
ATOM 1295 C CA . ARG C 3 89 ? -11.424 -16.055 19.755 1.00 56.10 250 ARG C CA 1
ATOM 1296 C C . ARG C 3 89 ? -10.668 -14.738 19.772 1.00 52.73 250 ARG C C 1
ATOM 1297 O O . ARG C 3 89 ? -10.415 -14.146 18.718 1.00 49.07 250 ARG C O 1
ATOM 1305 N N . LYS C 3 90 ? -10.320 -14.283 20.978 1.00 51.18 251 LYS C N 1
ATOM 1306 C CA . LYS C 3 90 ? -9.685 -12.982 21.157 1.00 49.73 251 LYS C CA 1
ATOM 1307 C C . LYS C 3 90 ? -8.440 -12.845 20.287 1.00 41.93 251 LYS C C 1
ATOM 1308 O O . LYS C 3 90 ? -7.575 -13.720 20.278 1.00 46.59 251 LYS C O 1
ATOM 1314 N N . LEU C 3 91 ? -8.393 -11.768 19.498 1.00 40.83 252 LEU C N 1
ATOM 1315 C CA . LEU C 3 91 ? -7.283 -11.486 18.573 1.00 39.38 252 LEU C CA 1
ATOM 1316 C C . LEU C 3 91 ? -6.895 -12.703 17.726 1.00 41.28 252 LEU C C 1
ATOM 1317 O O . LEU C 3 91 ? -5.726 -12.883 17.366 1.00 43.09 252 LEU C O 1
ATOM 1322 N N . THR C 3 92 ? -7.858 -13.544 17.367 1.00 38.20 253 THR C N 1
ATOM 1323 C CA . THR C 3 92 ? -7.562 -14.765 16.632 1.00 43.06 253 THR C CA 1
ATOM 1324 C C . THR C 3 92 ? -8.114 -14.693 15.210 1.00 45.84 253 THR C C 1
ATOM 1325 O O . THR C 3 92 ? -9.228 -14.207 14.994 1.00 45.57 253 THR C O 1
ATOM 1329 N N . TYR C 3 93 ? -7.330 -15.186 14.245 1.00 37.70 254 TYR C N 1
ATOM 1330 C CA . TYR C 3 93 ? -7.718 -15.190 12.835 1.00 34.33 254 TYR C CA 1
ATOM 1331 C C . TYR C 3 93 ? -7.380 -16.539 12.199 1.00 40.14 254 TYR C C 1
ATOM 1332 O O . TYR C 3 93 ? -6.703 -17.384 12.793 1.00 38.95 254 TYR C O 1
ATOM 1341 N N . GLN C 3 94 ? -7.847 -16.739 10.966 1.00 36.06 255 GLN C N 1
ATOM 1342 C CA . GLN C 3 94 ? -7.640 -18.006 10.269 1.00 42.10 255 GLN C CA 1
ATOM 1343 C C . GLN C 3 94 ? -7.360 -17.761 8.797 1.00 40.34 255 GLN C C 1
ATOM 1344 O O . GLN C 3 94 ? -8.131 -17.075 8.120 1.00 40.56 255 GLN C O 1
ATOM 1350 N N . PHE C 3 95 ? -6.274 -18.346 8.308 1.00 39.06 256 PHE C N 1
ATOM 1351 C CA . PHE C 3 95 ? -5.965 -18.345 6.889 1.00 41.27 256 PHE C CA 1
ATOM 1352 C C . PHE C 3 95 ? -6.839 -19.336 6.135 1.00 41.16 256 PHE C C 1
ATOM 1353 O O . PHE C 3 95 ? -7.192 -20.403 6.649 1.00 36.45 256 PHE C O 1
ATOM 1361 N N . ASP C 3 96 ? -7.144 -19.000 4.882 1.00 41.78 257 ASP C N 1
ATOM 1362 C CA . ASP C 3 96 ? -7.757 -19.986 4.005 1.00 39.19 257 ASP C CA 1
ATOM 1363 C C . ASP C 3 96 ? -6.804 -21.158 3.822 1.00 41.03 257 ASP C C 1
ATOM 1364 O O . ASP C 3 96 ? -5.581 -20.978 3.769 1.00 40.68 257 ASP C O 1
ATOM 1369 N N . SER C 3 97 ? -7.362 -22.368 3.733 1.00 34.52 258 SER C N 1
ATOM 1370 C CA . SER C 3 97 ? -6.502 -23.547 3.668 1.00 45.94 258 SER C CA 1
ATOM 1371 C C . SER C 3 97 ? -5.726 -23.627 2.355 1.00 47.89 258 SER C C 1
ATOM 1372 O O . SER C 3 97 ? -4.728 -24.355 2.286 1.00 50.40 258 SER C O 1
ATOM 1375 N N . ALA C 3 98 ? -6.149 -22.897 1.320 1.00 38.79 259 ALA C N 1
ATOM 1376 C CA . ALA C 3 98 ? -5.400 -22.886 0.065 1.00 44.93 259 ALA C CA 1
ATOM 1377 C C . ALA C 3 98 ? -4.101 -22.119 0.173 1.00 42.36 259 ALA C C 1
ATOM 1378 O O . ALA C 3 98 ? -3.366 -22.058 -0.818 1.00 40.07 259 ALA C O 1
ATOM 1380 N N . LEU C 3 99 ? -3.837 -21.492 1.320 1.00 40.52 260 LEU C N 1
ATOM 1381 C CA . LEU C 3 99 ? -2.553 -20.870 1.623 1.00 43.59 260 LEU C CA 1
ATOM 1382 C C . LEU C 3 99 ? -1.646 -21.761 2.462 1.00 45.91 260 LEU C C 1
ATOM 1383 O O . LEU C 3 99 ? -0.551 -21.331 2.835 1.00 45.61 260 LEU C O 1
ATOM 1388 N N . LEU C 3 100 ? -2.074 -22.981 2.777 1.00 48.72 261 LEU C N 1
ATOM 1389 C CA . LEU C 3 100 ? -1.306 -23.875 3.623 1.00 48.42 261 LEU C CA 1
ATOM 1390 C C . LEU C 3 100 ? -0.925 -25.136 2.856 1.00 53.68 261 LEU C C 1
ATOM 1391 O O . LEU C 3 100 ? -1.655 -25.555 1.953 1.00 48.35 261 LEU C O 1
ATOM 1396 N N . PRO C 3 101 ? 0.180 -25.789 3.221 1.00 54.02 262 PRO C N 1
ATOM 1397 C CA . PRO C 3 101 ? 0.504 -27.089 2.619 1.00 54.41 262 PRO C CA 1
ATOM 1398 C C . PRO C 3 101 ? -0.567 -28.131 2.912 1.00 66.36 262 PRO C C 1
ATOM 1399 O O . PRO C 3 101 ? -1.472 -27.932 3.726 1.00 61.01 262 PRO C O 1
ATOM 1403 N N . ALA C 3 102 ? -0.431 -29.271 2.233 1.00 71.23 263 ALA C N 1
ATOM 1404 C CA . ALA C 3 102 ? -1.389 -30.382 2.267 1.00 60.99 263 ALA C CA 1
ATOM 1405 C C . ALA C 3 102 ? -1.976 -30.663 3.648 1.00 66.84 263 ALA C C 1
ATOM 1406 O O . ALA C 3 102 ? -3.122 -31.104 3.766 1.00 68.37 263 ALA C O 1
#

Nearest PDB structures (foldseek):
  8e3k-assembly1_F  TM=9.960E-01  e=3.821E-13  Homo sapiens
  8uhk-assembly1_F  TM=9.811E-01  e=2.722E-13  Homo sapiens
  9d2x-assembly2_E  TM=9.949E-01  e=3.336E-13  Rostroraja eglanteria
  1pue-assembly2_F  TM=9.815E-01  e=4.376E-13  Mus musculus
  8evh-assembly1_O  TM=9.621E-01  e=5.379E-12  Mus musculus

Radius of gyration: 12.96 Å; Cα contacts (8 Å, |Δi|>4): 111; chains: 1; bounding box: 25×38×39 Å

Solvent-accessible surface area: 6546 Å² total; per-residue (Å²): 136,111,234,163,120,61,112,9,29,70,12,0,21,16,8,12,116,159,31,57,18,157,87,0,0,84,55,56,79,83,80,46,0,5,0,44,2,6,42,168,96,38,66,85,0,0,95,109,11,5,136,90,54,60,66,235,158,152,21,47,15,144,88,0,9,125,41,6,149,74,21,84,181,98,37,32,2,148,106,19,208,101,144,32,2,17,37,4,67,84,91,53,33,125,157

Organism: Mus musculus (NCBI:txid10090)

B-factor: mean 53.0, std 12.93, range [29.49, 98.17]

GO terms:
  GO:0002327 immature B cell differentiation (P, IGI)
  GO:0003700 DNA-binding transcription factor activity (F, IDA)
  GO:0030225 macrophage differentiation (P, IDA)
  G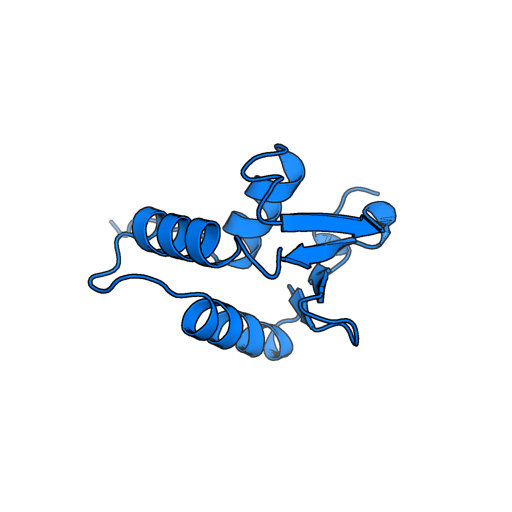O:0006355 regulation of DNA-templated transcription (P, IDA)
  GO:0005667 transcription regulator complex (C, IC)

InterPro domains:
  IPR000418 Ets domain [PF00178] (174-256)
  IPR000418 Ets domain [PR00454] (174-187)
  IPR000418 Ets domain [PR00454] (201-219)
  IPR000418 Ets domain [PR00454] (221-239)
  IPR000418 Ets domain [PR00454] (239-257)
  IPR000418 Ets domain [PS00345] (176-184)
  IPR000418 Ets domain [PS00346] (224-239)
  IPR000418 Ets domain [PS50061] (174-257)
  IPR000418 Ets domain [SM00413] (173-261)
  IPR036388 Winged helix-like DNA-binding domain superfamily [G3DSA:1.10.10.10] (145-265)
  IPR036390 Winged helix DNA-binding domain superfamily [SSF46785] (167-258)
  IPR046328 ETS family [PTHR11849] (134-257)

Sequence (95 aa):
GARKKLRLYQFLLGLLLRGDMRECVWWVEPGAGVFQFSSKHKELLARRWGQQKGNRKRMTYQKLARALRNYAKTGEIRKVKRKLTYQFDSALLPA